Protein AF-A1CHF3-F1 (afdb_monomer_lite)

pLDDT: mean 96.81, std 2.16, range [81.0, 98.69]

Structure (mmCIF, N/CA/C/O backbone):
data_AF-A1CHF3-F1
#
_entry.id   AF-A1CHF3-F1
#
loop_
_atom_site.group_PDB
_atom_site.id
_atom_site.type_symbol
_atom_site.label_atom_id
_atom_site.label_alt_id
_atom_site.label_comp_id
_atom_site.label_asym_id
_atom_site.label_entity_id
_atom_site.label_seq_id
_atom_site.pdbx_PDB_ins_code
_atom_site.Cartn_x
_atom_site.Cartn_y
_atom_site.Cartn_z
_atom_site.occupancy
_atom_site.B_iso_or_equiv
_atom_site.auth_seq_id
_atom_site.auth_comp_id
_atom_site.auth_asym_id
_atom_site.auth_atom_id
_atom_site.pdbx_PDB_model_num
ATOM 1 N N . MET A 1 1 ? 0.806 -7.485 4.767 1.00 81.00 1 MET A N 1
ATOM 2 C CA . MET A 1 1 ? 2.036 -7.531 3.934 1.00 81.00 1 MET A CA 1
ATOM 3 C C . MET A 1 1 ? 1.668 -8.108 2.575 1.00 81.00 1 MET A C 1
ATOM 5 O O . MET A 1 1 ? 1.083 -9.185 2.569 1.00 81.00 1 MET A O 1
ATOM 9 N N . SER A 1 2 ? 1.975 -7.455 1.451 1.00 88.19 2 SER A N 1
ATOM 10 C CA . SER A 1 2 ? 1.475 -7.862 0.117 1.00 88.19 2 SER A CA 1
ATOM 11 C C . SER A 1 2 ? 1.871 -9.286 -0.311 1.00 88.19 2 SER A C 1
ATOM 13 O O . SER A 1 2 ? 1.094 -9.954 -0.998 1.00 88.19 2 SER A O 1
ATOM 15 N N . TRP A 1 3 ? 2.997 -9.795 0.196 1.00 93.69 3 TRP A N 1
ATOM 16 C CA . TRP A 1 3 ? 3.499 -11.160 -0.025 1.00 93.69 3 TRP A CA 1
ATOM 17 C C . TRP A 1 3 ? 3.194 -12.153 1.118 1.00 93.69 3 TRP A C 1
ATOM 19 O O . TRP A 1 3 ? 3.761 -13.242 1.166 1.00 93.69 3 TRP A O 1
ATOM 29 N N . SER A 1 4 ? 2.328 -11.803 2.078 1.00 93.19 4 SER A N 1
ATOM 30 C CA . SER A 1 4 ? 1.899 -12.766 3.106 1.00 93.19 4 SER A CA 1
ATOM 31 C C . SER A 1 4 ? 1.040 -13.872 2.492 1.00 93.19 4 SER A C 1
ATOM 33 O O . SER A 1 4 ? 0.121 -13.596 1.720 1.00 93.19 4 SER A O 1
ATOM 35 N N . VAL A 1 5 ? 1.284 -15.116 2.904 1.00 91.75 5 VAL A N 1
ATOM 36 C CA . VAL A 1 5 ? 0.513 -16.290 2.461 1.00 91.75 5 VAL A CA 1
ATOM 37 C C . VAL A 1 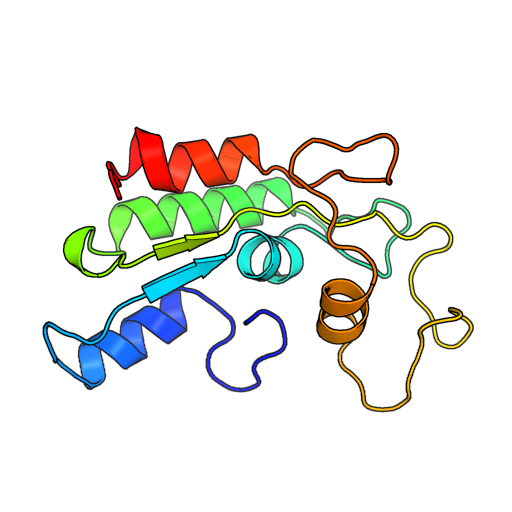5 ? -0.850 -16.429 3.156 1.00 91.75 5 VAL A C 1
ATOM 39 O O . VAL A 1 5 ? -1.709 -17.149 2.658 1.00 91.75 5 VAL A O 1
ATOM 42 N N . HIS A 1 6 ? -1.072 -15.734 4.280 1.00 91.62 6 HIS A N 1
ATOM 43 C CA . HIS A 1 6 ? -2.315 -15.831 5.066 1.00 91.62 6 HIS A CA 1
ATOM 44 C C . HIS A 1 6 ? -3.052 -14.488 5.193 1.00 91.62 6 HIS A C 1
ATOM 46 O O . HIS A 1 6 ? -4.254 -14.405 4.949 1.00 91.62 6 HIS A O 1
ATOM 52 N N . PHE A 1 7 ? -2.330 -13.416 5.530 1.00 93.38 7 PHE A N 1
ATOM 53 C CA . PHE A 1 7 ? -2.906 -12.107 5.862 1.00 93.38 7 PHE A CA 1
ATOM 54 C C . PHE A 1 7 ? -2.241 -11.015 5.022 1.00 93.38 7 PHE A C 1
ATOM 56 O O . PHE A 1 7 ? -1.364 -10.274 5.481 1.00 93.38 7 PHE A O 1
ATOM 63 N N . SER A 1 8 ? -2.605 -10.965 3.738 1.00 93.75 8 SER A N 1
ATOM 64 C CA . SER A 1 8 ? -2.002 -10.024 2.786 1.00 93.75 8 SER A CA 1
ATOM 65 C C . SER A 1 8 ? -2.780 -8.731 2.572 1.00 93.75 8 SER A C 1
ATOM 67 O O . SER A 1 8 ? -2.201 -7.779 2.053 1.00 93.75 8 SER A O 1
ATOM 69 N N . THR A 1 9 ? -4.029 -8.656 3.031 1.00 96.19 9 THR A N 1
ATOM 70 C CA . THR A 1 9 ? -4.893 -7.473 2.926 1.00 96.19 9 THR A CA 1
ATOM 71 C C . THR A 1 9 ? -5.233 -6.908 4.304 1.00 96.19 9 THR A C 1
ATOM 73 O O . THR A 1 9 ? -5.068 -7.589 5.322 1.00 96.19 9 THR A O 1
ATOM 76 N N . TRP A 1 10 ? -5.708 -5.659 4.346 1.00 96.88 10 TRP A N 1
ATOM 77 C CA . TRP A 1 10 ? -6.181 -5.057 5.593 1.00 96.88 10 TRP A CA 1
ATOM 78 C C . TRP A 1 10 ? -7.453 -5.755 6.089 1.00 96.88 10 TRP A C 1
ATOM 80 O O . TRP A 1 10 ? -7.609 -5.895 7.295 1.00 96.88 10 TRP A O 1
ATOM 90 N N . GLU A 1 11 ? -8.311 -6.256 5.188 1.00 96.62 11 GLU A N 1
ATOM 91 C CA . GLU A 1 11 ? -9.526 -6.993 5.551 1.00 96.62 11 GLU A CA 1
ATOM 92 C C . GLU A 1 11 ? -9.189 -8.257 6.351 1.00 96.62 11 GLU A C 1
ATOM 94 O O . GLU A 1 11 ? -9.720 -8.471 7.438 1.00 96.62 11 GLU A O 1
ATOM 99 N N . ASN A 1 12 ? -8.256 -9.075 5.853 1.00 95.75 12 ASN A N 1
ATOM 100 C CA . ASN A 1 12 ? -7.875 -10.306 6.544 1.00 95.75 12 ASN A CA 1
ATOM 101 C C . ASN A 1 12 ? -7.140 -9.993 7.857 1.00 95.75 12 ASN A C 1
ATOM 103 O O . ASN A 1 12 ? -7.307 -10.703 8.846 1.00 95.75 12 ASN A O 1
ATOM 107 N N . ALA A 1 13 ? -6.319 -8.936 7.881 1.00 96.31 13 ALA A N 1
ATOM 108 C CA . ALA A 1 13 ? -5.653 -8.499 9.106 1.00 96.31 13 ALA A CA 1
ATOM 109 C C . ALA A 1 13 ? -6.660 -8.015 10.164 1.00 96.31 13 ALA A C 1
ATOM 111 O O . ALA A 1 13 ? -6.491 -8.320 11.342 1.00 96.31 13 ALA A O 1
ATOM 112 N N . LEU A 1 14 ? -7.722 -7.320 9.748 1.00 96.81 14 LEU A N 1
ATOM 113 C CA . LEU A 1 14 ? -8.801 -6.885 10.630 1.00 96.81 14 LEU A CA 1
ATOM 114 C C . LEU A 1 14 ? -9.561 -8.082 11.215 1.00 96.81 14 LEU A C 1
ATOM 116 O O . LEU A 1 14 ? -9.732 -8.136 12.426 1.00 96.81 14 LEU A O 1
ATOM 120 N N . GLN A 1 15 ? -9.907 -9.082 10.397 1.00 96.56 15 GLN A N 1
ATOM 121 C CA . GLN A 1 15 ? -10.534 -10.323 10.882 1.00 96.56 15 GLN A CA 1
ATOM 122 C C . GLN A 1 15 ? -9.685 -11.023 11.954 1.00 96.56 15 GLN A C 1
ATOM 124 O O . GLN A 1 15 ? -10.212 -11.532 12.941 1.00 96.56 15 GLN A O 1
ATOM 129 N N . LEU A 1 16 ? -8.358 -11.048 11.779 1.00 96.12 16 LEU A N 1
ATOM 130 C CA . LEU A 1 16 ? -7.448 -11.602 12.782 1.00 96.12 16 LEU A CA 1
ATOM 131 C C . LEU A 1 16 ? -7.467 -10.785 14.080 1.00 96.12 16 LEU A C 1
ATOM 133 O O . LEU A 1 16 ? -7.472 -11.363 15.161 1.00 96.12 16 LEU A O 1
ATOM 137 N N . ILE A 1 17 ? -7.462 -9.457 13.979 1.00 96.38 17 ILE A N 1
ATOM 138 C CA . ILE A 1 17 ? -7.511 -8.563 15.142 1.00 96.38 17 ILE A CA 1
ATOM 139 C C . ILE A 1 17 ? -8.815 -8.748 15.919 1.00 96.38 17 ILE A C 1
ATOM 141 O O . ILE A 1 17 ? -8.775 -8.900 17.138 1.00 96.38 17 ILE A O 1
ATOM 145 N N . GLU A 1 18 ? -9.945 -8.817 15.219 1.00 96.12 18 GLU A N 1
ATOM 146 C CA . GLU A 1 18 ? -11.256 -9.092 15.812 1.00 96.12 18 GLU A CA 1
ATOM 147 C C . GLU A 1 18 ? -11.285 -10.459 16.506 1.00 96.12 18 GLU A C 1
ATOM 149 O O . GLU A 1 18 ? -11.819 -10.581 17.602 1.00 96.12 18 GLU A O 1
ATOM 154 N N . ALA A 1 19 ? -10.659 -11.481 15.914 1.00 97.44 19 ALA A N 1
ATOM 155 C CA . ALA A 1 19 ? -10.561 -12.804 16.528 1.00 97.44 19 ALA A CA 1
ATOM 156 C C . ALA A 1 19 ? -9.655 -12.834 17.772 1.00 97.44 19 ALA A C 1
ATOM 158 O O . ALA A 1 19 ? -9.870 -13.649 18.670 1.00 97.44 19 ALA A O 1
ATOM 159 N N . VAL A 1 20 ? -8.627 -11.981 17.826 1.00 97.56 20 VAL A N 1
ATOM 160 C CA . VAL A 1 20 ? -7.755 -11.839 19.002 1.00 97.56 20 VAL A CA 1
ATOM 161 C C . VAL A 1 20 ? -8.465 -11.093 20.138 1.00 97.56 20 VAL A C 1
ATOM 163 O O . VAL A 1 20 ? -8.222 -11.424 21.300 1.00 97.56 20 VAL A O 1
ATOM 166 N N . ASP A 1 21 ? -9.323 -10.121 19.812 1.00 96.75 21 ASP A N 1
ATOM 167 C CA . ASP A 1 21 ? -10.156 -9.346 20.745 1.00 96.75 21 ASP A CA 1
ATOM 168 C C . ASP A 1 21 ? -9.356 -8.731 21.911 1.00 96.75 21 ASP A C 1
ATOM 170 O O . ASP A 1 21 ? -9.587 -8.982 23.099 1.00 96.75 21 ASP A O 1
ATOM 174 N N . ARG A 1 22 ? -8.318 -7.953 21.573 1.00 97.62 22 ARG A N 1
ATOM 175 C CA . ARG A 1 22 ? -7.476 -7.261 22.560 1.00 97.62 22 ARG A CA 1
ATOM 176 C C . ARG A 1 22 ? -7.320 -5.782 22.220 1.00 97.62 22 ARG A C 1
ATOM 178 O O . ARG A 1 22 ? -6.868 -5.464 21.125 1.00 97.62 22 ARG A O 1
ATOM 185 N N . PRO A 1 23 ? -7.551 -4.868 23.182 1.00 95.31 23 PRO A N 1
ATOM 186 C CA . PRO A 1 23 ? -7.492 -3.426 22.932 1.00 95.31 23 PRO A CA 1
ATOM 187 C C . PRO A 1 23 ? -6.079 -2.904 22.634 1.00 95.31 23 PRO A C 1
ATOM 189 O O . PRO A 1 23 ? -5.923 -1.759 22.235 1.00 95.31 23 PRO A O 1
ATOM 192 N N . ASN A 1 24 ? -5.040 -3.713 22.852 1.00 96.44 24 ASN A N 1
ATOM 193 C CA . ASN A 1 24 ? -3.645 -3.388 22.558 1.00 96.44 24 ASN A CA 1
ATOM 194 C C . ASN A 1 24 ? -3.107 -4.115 21.313 1.00 96.44 24 ASN A C 1
ATOM 196 O O . ASN A 1 24 ? -1.892 -4.172 21.121 1.00 96.44 24 ASN A O 1
ATOM 200 N N . PHE A 1 25 ? -3.985 -4.697 20.494 1.00 97.19 25 PHE A N 1
ATOM 201 C CA . PHE A 1 25 ? -3.625 -5.406 19.273 1.00 97.19 25 PHE A CA 1
ATOM 202 C C . PHE A 1 25 ? -4.376 -4.785 18.090 1.00 97.19 25 PHE A C 1
ATOM 204 O O . PHE A 1 25 ? -5.589 -4.922 17.994 1.00 97.19 25 PHE A O 1
ATOM 211 N N . GLY A 1 26 ? -3.661 -4.074 17.215 1.00 96.94 26 GLY A N 1
ATOM 212 C CA . GLY A 1 26 ? -4.261 -3.259 16.156 1.00 96.94 26 GLY A CA 1
ATOM 213 C C . GLY A 1 26 ? -3.507 -3.310 14.825 1.00 96.94 26 GLY A C 1
ATOM 214 O O . GLY A 1 26 ? -2.475 -3.968 14.677 1.00 96.94 26 GLY A O 1
ATOM 215 N N . LEU A 1 27 ? -4.047 -2.601 13.838 1.00 96.81 27 LEU A N 1
ATOM 216 C CA . LEU A 1 27 ? -3.540 -2.489 12.479 1.00 96.81 27 LEU A CA 1
ATOM 217 C C . LEU A 1 27 ? -2.390 -1.489 12.389 1.00 96.81 27 LEU A C 1
ATOM 219 O O . LEU A 1 27 ? -2.499 -0.321 12.769 1.00 96.81 27 LEU A O 1
ATOM 223 N N . ARG A 1 28 ? -1.322 -1.941 11.736 1.00 96.44 28 ARG A N 1
ATOM 224 C CA . ARG A 1 28 ? -0.364 -1.075 11.056 1.00 96.44 28 ARG A CA 1
ATOM 225 C C . ARG A 1 28 ? -0.700 -1.072 9.568 1.00 96.44 28 ARG A C 1
ATOM 227 O O . ARG A 1 28 ? -0.597 -2.108 8.911 1.00 96.44 28 ARG A O 1
ATOM 234 N N . LEU A 1 29 ? -1.055 0.091 9.041 1.00 97.88 29 LEU A N 1
ATOM 235 C CA . LEU A 1 29 ? -1.308 0.295 7.619 1.00 97.88 29 LEU A CA 1
ATOM 236 C C . LEU A 1 29 ? -0.028 0.764 6.924 1.00 97.88 29 LEU A C 1
ATOM 238 O O . LEU A 1 29 ? 0.741 1.547 7.476 1.00 97.88 29 LEU A O 1
ATOM 242 N N . ASP A 1 30 ? 0.210 0.268 5.716 1.00 98.19 30 ASP A N 1
ATOM 243 C CA . ASP A 1 30 ? 1.408 0.562 4.930 1.00 98.19 30 ASP A CA 1
ATOM 244 C C . ASP A 1 30 ? 1.002 0.705 3.461 1.00 98.19 30 ASP A C 1
ATOM 246 O O . ASP A 1 30 ? 0.433 -0.233 2.887 1.00 98.19 30 ASP A O 1
ATOM 250 N N . SER A 1 31 ? 1.224 1.888 2.876 1.00 98.25 31 SER A N 1
ATOM 251 C CA . SER A 1 31 ? 0.754 2.209 1.521 1.00 98.25 31 SER A CA 1
ATOM 252 C C . SER A 1 31 ? 1.294 1.220 0.495 1.00 98.25 31 SER A C 1
ATOM 254 O O . SER A 1 31 ? 0.536 0.752 -0.351 1.00 98.25 31 SER A O 1
ATOM 256 N N . PHE A 1 32 ? 2.564 0.831 0.612 1.00 98.06 32 PHE A N 1
ATOM 257 C CA . PHE A 1 32 ? 3.212 -0.079 -0.328 1.00 98.06 32 PHE A CA 1
ATOM 258 C C . PHE A 1 32 ? 2.515 -1.438 -0.343 1.00 98.06 32 PHE A C 1
ATOM 260 O O . PHE A 1 32 ? 2.205 -1.972 -1.404 1.00 98.06 32 PHE A O 1
ATOM 267 N N . HIS A 1 33 ? 2.201 -2.000 0.829 1.00 97.81 33 HIS A N 1
ATOM 268 C CA . HIS A 1 33 ? 1.538 -3.306 0.902 1.00 97.81 33 HIS A CA 1
ATOM 269 C C . HIS A 1 33 ? 0.100 -3.284 0.389 1.00 97.81 33 HIS A C 1
ATOM 271 O O . HIS A 1 33 ? -0.356 -4.298 -0.134 1.00 97.81 33 HIS A O 1
ATOM 277 N N . LEU A 1 34 ? -0.617 -2.167 0.537 1.00 97.88 34 LEU A N 1
ATOM 278 C CA . LEU A 1 34 ? -1.946 -2.019 -0.054 1.00 97.88 34 LEU A CA 1
ATOM 279 C C . LEU A 1 34 ? -1.849 -1.931 -1.583 1.00 97.88 34 LEU A C 1
ATOM 281 O O . LEU A 1 34 ? -2.553 -2.640 -2.301 1.00 97.88 34 LEU A O 1
ATOM 285 N N . VAL A 1 35 ? -0.989 -1.040 -2.069 1.00 98.12 35 VAL A N 1
ATOM 286 C CA . VAL A 1 35 ? -0.961 -0.627 -3.472 1.00 98.12 35 VAL A CA 1
ATOM 287 C C . VAL A 1 35 ? -0.324 -1.698 -4.360 1.00 98.12 35 VAL A C 1
ATOM 289 O O . VAL A 1 35 ? -0.922 -2.046 -5.376 1.00 98.12 35 VAL A O 1
ATOM 292 N N . THR A 1 36 ? 0.767 -2.345 -3.935 1.00 97.00 36 THR A N 1
ATOM 293 C CA . THR A 1 36 ? 1.366 -3.491 -4.664 1.00 97.00 36 THR A CA 1
ATOM 294 C C . THR A 1 36 ? 0.459 -4.718 -4.736 1.00 97.00 36 THR A C 1
ATOM 296 O O . THR A 1 36 ? 0.684 -5.620 -5.539 1.00 97.00 36 THR A O 1
ATOM 299 N N . LYS A 1 37 ? -0.600 -4.768 -3.918 1.00 95.81 37 LYS A N 1
ATOM 300 C CA . LYS A 1 37 ? -1.574 -5.862 -3.945 1.00 95.81 37 LYS A CA 1
ATOM 301 C C . LYS A 1 37 ? -2.737 -5.631 -4.910 1.00 95.81 37 LYS A C 1
ATOM 303 O O . LYS A 1 37 ? -3.371 -6.601 -5.312 1.00 95.81 37 LYS A O 1
ATOM 308 N N . LEU A 1 38 ? -3.053 -4.375 -5.225 1.00 96.50 38 LEU A N 1
ATOM 309 C CA . LEU A 1 38 ? -4.310 -4.000 -5.892 1.00 96.50 38 LEU A CA 1
ATOM 310 C C . LEU A 1 38 ? -4.125 -3.129 -7.131 1.00 96.50 38 LEU A C 1
ATOM 312 O O . LEU A 1 38 ? -4.996 -3.113 -7.998 1.00 96.50 38 LEU A O 1
ATOM 316 N N . TRP A 1 39 ? -3.038 -2.365 -7.193 1.00 98.19 39 TRP A N 1
ATOM 317 C CA . TRP A 1 39 ? -2.868 -1.316 -8.187 1.00 98.19 39 TRP A CA 1
ATOM 318 C C . TRP A 1 39 ? -1.577 -1.479 -8.981 1.00 98.19 39 TRP A C 1
ATOM 320 O O . TRP A 1 39 ? -1.638 -1.457 -10.208 1.00 98.19 39 TRP A O 1
ATOM 330 N N . GLU A 1 40 ? -0.442 -1.688 -8.312 1.00 97.38 40 GLU A N 1
ATOM 331 C CA . GLU A 1 40 ? 0.869 -1.784 -8.965 1.00 97.38 40 GLU A CA 1
ATOM 332 C C . GLU A 1 40 ? 1.217 -3.201 -9.399 1.00 97.38 40 GLU A C 1
ATOM 334 O O . GLU A 1 40 ? 1.161 -4.131 -8.597 1.00 97.38 40 GLU A O 1
ATOM 339 N N . ASP A 1 41 ? 1.647 -3.333 -10.652 1.00 97.44 41 ASP A N 1
ATOM 340 C CA . ASP A 1 41 ? 2.094 -4.589 -11.247 1.00 97.44 41 ASP A CA 1
ATOM 341 C C . ASP A 1 41 ? 3.572 -4.471 -11.656 1.00 97.44 41 ASP A C 1
ATOM 343 O O . ASP A 1 41 ? 3.875 -3.736 -12.604 1.00 97.44 41 ASP A O 1
ATOM 347 N N . PRO A 1 42 ? 4.497 -5.197 -10.996 1.00 96.81 42 PRO A N 1
ATOM 348 C CA . PRO A 1 42 ? 5.919 -5.124 -11.323 1.00 96.81 42 PRO A CA 1
ATOM 349 C C . PRO A 1 42 ? 6.251 -5.766 -12.675 1.00 96.81 42 PRO A C 1
ATOM 351 O O . PRO A 1 42 ? 7.343 -5.551 -13.196 1.00 96.81 42 PRO A O 1
ATOM 354 N N . PHE A 1 43 ? 5.350 -6.571 -13.242 1.00 97.38 43 PHE A N 1
ATOM 355 C CA . PHE A 1 43 ? 5.565 -7.327 -14.475 1.00 97.38 43 PHE A CA 1
ATOM 356 C C . PHE A 1 43 ? 5.019 -6.618 -15.718 1.00 97.38 43 PHE A C 1
ATOM 358 O O . PHE A 1 43 ? 5.350 -6.994 -16.846 1.00 97.38 43 PHE A O 1
ATOM 365 N N . ALA A 1 44 ? 4.196 -5.584 -15.539 1.00 97.00 44 ALA A N 1
ATOM 366 C CA . ALA A 1 44 ? 3.594 -4.841 -16.634 1.00 97.00 44 ALA A CA 1
ATOM 367 C C . ALA A 1 44 ? 4.388 -3.571 -16.957 1.00 97.00 44 ALA A C 1
ATOM 369 O O . ALA A 1 44 ? 4.720 -2.782 -16.079 1.00 97.00 44 ALA A O 1
ATOM 370 N N . ARG A 1 45 ? 4.590 -3.280 -18.250 1.00 95.75 45 ARG A N 1
ATOM 371 C CA . ARG A 1 45 ? 5.204 -2.010 -18.694 1.00 95.75 45 ARG A CA 1
ATOM 372 C C . ARG A 1 45 ? 4.395 -0.770 -18.279 1.00 95.75 45 ARG A C 1
ATOM 374 O O . ARG A 1 45 ? 4.955 0.311 -18.149 1.00 95.75 45 ARG A O 1
ATOM 381 N N . SER A 1 46 ? 3.085 -0.910 -18.071 1.00 96.25 46 SER A N 1
ATOM 382 C CA . SER A 1 46 ? 2.246 0.156 -17.508 1.00 96.25 46 SER A CA 1
ATOM 383 C C . SER A 1 46 ? 2.567 0.458 -16.039 1.00 96.25 46 SER A C 1
ATOM 385 O O . SER A 1 46 ? 2.230 1.545 -15.574 1.00 96.25 46 SER A O 1
ATOM 387 N N . GLY A 1 47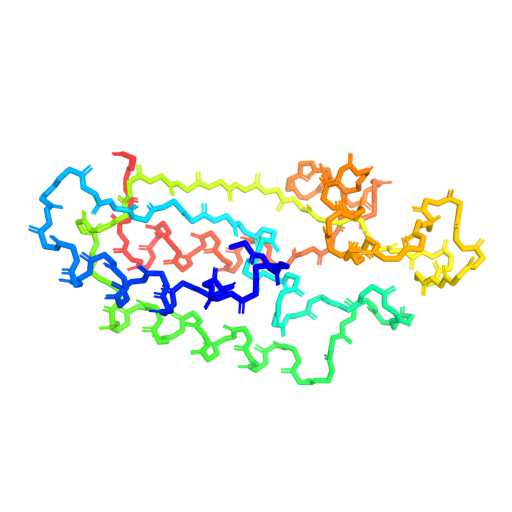 ? 3.170 -0.491 -15.313 1.00 97.00 47 GLY A N 1
ATOM 388 C CA . GLY A 1 47 ? 3.304 -0.490 -13.854 1.00 97.00 47 GLY A CA 1
ATOM 389 C C . GLY A 1 47 ? 1.998 -0.789 -13.113 1.00 97.00 47 GLY A C 1
ATOM 390 O O . GLY A 1 47 ? 1.946 -0.673 -11.897 1.00 97.00 47 GLY A O 1
ATOM 391 N N . LYS A 1 48 ? 0.909 -1.130 -13.816 1.00 97.75 48 LYS A N 1
ATOM 392 C CA . LYS A 1 48 ? -0.432 -1.247 -13.224 1.00 97.75 48 LYS A CA 1
ATOM 393 C C . LYS A 1 48 ? -1.141 -2.528 -13.619 1.00 97.75 48 LYS A C 1
ATOM 395 O O . LYS A 1 48 ? -1.154 -2.871 -14.804 1.00 97.75 48 LYS A O 1
ATOM 400 N N . TYR A 1 49 ? -1.853 -3.121 -12.663 1.00 98.00 49 TYR A N 1
ATOM 401 C CA . TYR A 1 49 ? -2.807 -4.190 -12.945 1.00 98.00 49 TYR A CA 1
ATOM 402 C C . TYR A 1 49 ? -3.977 -3.689 -13.815 1.00 98.00 49 TYR A C 1
ATOM 404 O O . TYR A 1 49 ? -4.359 -2.511 -13.761 1.00 98.00 49 TYR A O 1
ATOM 412 N N . PRO A 1 50 ? -4.634 -4.578 -14.580 1.00 97.00 50 PRO A N 1
ATOM 413 C CA . PRO A 1 50 ? -5.911 -4.265 -15.213 1.00 97.00 50 PRO A CA 1
ATOM 414 C C . PRO A 1 50 ? -6.956 -3.801 -14.186 1.00 97.00 50 PRO A C 1
ATOM 416 O O . PRO A 1 50 ? -7.134 -4.416 -13.135 1.00 97.00 50 PRO A O 1
ATOM 419 N N . HIS A 1 51 ? -7.674 -2.718 -14.495 1.00 97.31 51 HIS A N 1
ATOM 420 C CA . HIS A 1 51 ? -8.683 -2.111 -13.610 1.00 97.31 51 HIS A CA 1
ATOM 421 C C . HIS A 1 51 ? -8.155 -1.653 -12.234 1.00 97.31 51 HIS A C 1
ATOM 423 O O . HIS A 1 51 ? -8.950 -1.451 -11.315 1.00 97.31 51 HIS A O 1
ATOM 429 N N . ALA A 1 52 ? -6.841 -1.451 -12.096 1.00 98.00 52 ALA A N 1
ATOM 430 C CA . ALA A 1 52 ? -6.167 -1.033 -10.865 1.00 98.00 52 ALA A CA 1
ATOM 431 C C . ALA A 1 52 ? -6.869 0.124 -10.127 1.00 98.00 52 ALA A C 1
ATOM 433 O O . ALA A 1 52 ? -7.114 0.035 -8.925 1.00 98.00 52 ALA A O 1
ATOM 434 N N . ASP A 1 53 ? -7.265 1.183 -10.843 1.00 98.19 53 ASP A N 1
ATOM 435 C CA . ASP A 1 53 ? -7.926 2.353 -10.242 1.00 98.19 53 ASP A CA 1
ATOM 436 C C . ASP A 1 53 ? -9.259 1.988 -9.579 1.00 98.19 53 ASP A C 1
ATOM 438 O O . ASP A 1 53 ? -9.538 2.397 -8.452 1.00 98.19 53 ASP A O 1
ATOM 442 N N . GLN A 1 54 ? -10.065 1.160 -10.249 1.00 98.44 54 GLN A N 1
ATOM 443 C CA . GLN A 1 54 ? -11.339 0.684 -9.716 1.00 98.44 54 GLN A CA 1
ATOM 444 C C . GLN A 1 54 ? -11.127 -0.234 -8.506 1.00 98.44 54 GLN A C 1
ATOM 446 O O . GLN A 1 54 ? -11.866 -0.136 -7.526 1.00 98.44 54 GLN A O 1
ATOM 451 N N . GLN A 1 55 ? -10.123 -1.115 -8.554 1.00 98.25 55 GLN A N 1
ATOM 452 C CA . GLN A 1 55 ? -9.822 -2.041 -7.460 1.00 98.25 55 GLN A CA 1
ATOM 453 C C . GLN A 1 55 ? -9.348 -1.305 -6.203 1.00 98.25 55 GLN A C 1
ATOM 455 O O . GLN A 1 55 ? -9.841 -1.581 -5.104 1.00 98.25 55 GLN A O 1
ATOM 460 N N . LEU A 1 56 ? -8.443 -0.334 -6.362 1.00 98.62 56 LEU A N 1
ATOM 461 C CA . LEU A 1 56 ? -7.975 0.498 -5.259 1.00 98.62 56 LEU A CA 1
ATOM 462 C C . LEU A 1 56 ? -9.121 1.327 -4.675 1.00 98.62 56 LEU A C 1
ATOM 464 O O . LEU A 1 56 ? -9.335 1.287 -3.465 1.00 98.62 56 LEU A O 1
ATOM 468 N N . ALA A 1 57 ? -9.908 2.005 -5.516 1.00 98.62 57 ALA A N 1
ATOM 469 C CA . ALA A 1 57 ? -11.055 2.791 -5.063 1.00 98.62 57 ALA A CA 1
ATOM 470 C C . ALA A 1 57 ? -12.076 1.934 -4.295 1.00 98.62 57 ALA A C 1
ATOM 472 O O . ALA A 1 57 ? -12.544 2.331 -3.228 1.00 98.62 57 ALA A O 1
ATOM 473 N N . ALA A 1 58 ? -12.379 0.728 -4.786 1.00 98.62 58 ALA A N 1
ATOM 474 C CA . ALA A 1 58 ? -13.279 -0.198 -4.106 1.00 98.62 58 ALA A CA 1
ATOM 475 C C . ALA A 1 58 ? -12.725 -0.662 -2.748 1.00 98.62 58 ALA A C 1
ATOM 477 O O . ALA A 1 58 ? -13.485 -0.785 -1.787 1.00 98.62 58 ALA A O 1
ATOM 478 N N . SER A 1 59 ? -11.415 -0.907 -2.651 1.00 98.50 59 SER A N 1
ATOM 479 C CA . SER A 1 59 ? -10.758 -1.268 -1.388 1.00 98.50 59 SER A CA 1
ATOM 480 C C . SER A 1 59 ? -10.786 -0.123 -0.377 1.00 98.50 59 SER A C 1
ATOM 482 O O . SER A 1 59 ? -11.214 -0.325 0.758 1.00 98.50 59 SER A O 1
ATOM 484 N N . LEU A 1 60 ? -10.432 1.096 -0.797 1.00 98.69 60 LEU A N 1
ATOM 485 C CA . LEU A 1 60 ? -10.486 2.284 0.058 1.00 98.69 60 LEU A CA 1
ATOM 486 C C . LEU A 1 60 ? -11.918 2.589 0.519 1.00 98.69 60 LEU A C 1
ATOM 488 O O . LEU A 1 60 ? -12.129 2.907 1.686 1.00 98.69 60 LEU A O 1
ATOM 492 N N . HIS A 1 61 ? -12.918 2.411 -0.347 1.00 98.56 61 HIS A N 1
ATOM 493 C CA . HIS A 1 61 ? -14.323 2.540 0.039 1.00 98.56 61 HIS A CA 1
ATOM 494 C C . HIS A 1 61 ? -14.724 1.514 1.111 1.00 98.56 61 HIS A C 1
ATOM 496 O O . HIS A 1 61 ? -15.301 1.883 2.135 1.00 98.56 61 HIS A O 1
ATOM 502 N N . ARG A 1 62 ? -14.376 0.229 0.932 1.00 98.56 62 ARG A N 1
ATOM 503 C CA . ARG A 1 62 ? -14.627 -0.794 1.963 1.00 98.56 62 ARG A CA 1
ATOM 504 C C . ARG A 1 62 ? -13.897 -0.476 3.264 1.00 98.56 62 ARG A C 1
ATOM 506 O O . ARG A 1 62 ? -14.469 -0.703 4.326 1.00 98.56 62 ARG A O 1
ATOM 513 N N . PHE A 1 63 ? -12.682 0.058 3.186 1.00 98.44 63 PHE A N 1
ATOM 514 C CA . PHE A 1 63 ? -11.906 0.467 4.351 1.00 98.44 63 PHE A CA 1
ATOM 515 C C . PHE A 1 63 ? -12.633 1.548 5.157 1.00 98.44 63 PHE A C 1
ATOM 517 O O . PHE A 1 63 ? -12.754 1.417 6.375 1.00 98.44 63 PHE A O 1
ATOM 524 N N . GLN A 1 64 ? -13.197 2.563 4.489 1.00 98.31 64 GLN A N 1
ATOM 525 C CA . GLN A 1 64 ? -13.994 3.589 5.171 1.00 98.31 64 GLN A CA 1
ATOM 526 C C . GLN A 1 64 ? -15.161 2.984 5.949 1.00 98.31 64 GLN A C 1
ATOM 528 O O . GLN A 1 64 ? -15.378 3.347 7.106 1.00 98.31 64 GLN A O 1
ATOM 533 N N . GLN A 1 65 ? -15.870 2.043 5.328 1.00 98.19 65 GLN A N 1
ATOM 534 C CA . GLN A 1 65 ? -17.082 1.450 5.883 1.00 98.19 65 GLN A CA 1
ATOM 535 C C . GLN A 1 65 ? -16.823 0.461 7.022 1.00 98.19 65 GLN A C 1
ATOM 537 O O . GLN A 1 65 ? -17.610 0.421 7.962 1.00 98.19 65 GLN A O 1
ATOM 542 N N . HIS A 1 66 ? -15.756 -0.339 6.936 1.00 97.88 66 HIS A N 1
ATOM 543 C CA . HIS A 1 66 ? -15.628 -1.535 7.776 1.00 97.88 66 HIS A CA 1
ATOM 544 C C . HIS A 1 66 ? -14.446 -1.512 8.743 1.00 97.88 66 HIS A C 1
ATOM 546 O O . HIS A 1 66 ? -14.513 -2.191 9.756 1.00 97.88 66 HIS A O 1
ATOM 552 N N . CYS A 1 67 ? -13.373 -0.759 8.480 1.00 97.81 67 CYS A N 1
ATOM 553 C CA . CYS A 1 67 ? -12.252 -0.701 9.421 1.00 97.81 67 CYS A CA 1
ATOM 554 C C . CYS A 1 67 ? -12.614 0.219 10.591 1.00 97.81 67 CYS A C 1
ATOM 556 O O . CYS A 1 67 ? -12.854 1.392 10.335 1.00 97.81 67 CYS A O 1
ATOM 558 N N . PRO A 1 68 ? -12.637 -0.203 11.861 1.00 97.19 68 PRO A N 1
ATOM 559 C CA . PRO A 1 68 ? -12.822 0.735 12.966 1.00 97.19 68 PRO A CA 1
ATOM 560 C C . PRO A 1 68 ? -11.609 1.674 13.077 1.00 97.19 68 PRO A C 1
ATOM 562 O O . PRO A 1 68 ? -10.482 1.273 12.776 1.00 97.19 68 PRO A O 1
ATOM 565 N N . LEU A 1 69 ? -11.826 2.936 13.457 1.00 97.56 69 LEU A N 1
ATOM 566 C CA . LEU A 1 69 ? -10.744 3.930 13.542 1.00 97.56 69 LEU A CA 1
ATOM 567 C C . LEU A 1 69 ? -9.779 3.587 14.685 1.00 97.56 69 LEU A C 1
ATOM 569 O O . LEU A 1 69 ? -8.567 3.677 14.526 1.00 97.56 69 LEU A O 1
ATOM 573 N N . GLU A 1 70 ? -10.327 3.138 15.808 1.00 96.00 70 GLU A N 1
ATOM 574 C CA . GLU A 1 70 ? -9.623 2.699 17.010 1.00 96.00 70 GLU A CA 1
ATOM 575 C C . GLU A 1 70 ? -8.716 1.486 16.781 1.00 96.00 70 GLU A C 1
ATOM 577 O O . GLU A 1 70 ? -7.794 1.258 17.557 1.00 96.00 70 GLU A O 1
ATOM 582 N N . MET A 1 71 ? -8.941 0.730 15.702 1.00 96.56 71 MET A N 1
ATOM 583 C CA . MET A 1 71 ? -8.082 -0.392 15.333 1.00 96.56 71 MET A CA 1
ATOM 584 C C . MET A 1 71 ? -6.845 0.058 14.559 1.00 96.56 71 MET A C 1
ATOM 586 O O . MET A 1 71 ? -5.966 -0.759 14.323 1.00 96.56 71 MET A O 1
ATOM 590 N N . ILE A 1 72 ? -6.733 1.325 14.150 1.00 97.81 72 ILE A N 1
ATOM 591 C CA . ILE A 1 72 ? -5.577 1.836 13.407 1.00 97.81 72 ILE A CA 1
ATOM 592 C C . ILE A 1 72 ? -4.570 2.402 14.404 1.00 97.81 72 ILE A C 1
ATOM 594 O O . ILE A 1 72 ? -4.808 3.437 15.016 1.00 97.81 72 ILE A O 1
ATOM 598 N N . PHE A 1 73 ? -3.430 1.734 14.561 1.00 97.50 73 PHE A N 1
ATOM 599 C CA . PHE A 1 73 ? -2.391 2.157 15.508 1.00 97.50 73 PHE A CA 1
ATOM 600 C C . PHE A 1 73 ? -1.275 2.943 14.830 1.00 97.50 73 PHE A C 1
ATOM 602 O O . PHE A 1 73 ? -0.586 3.730 15.472 1.00 97.50 73 PHE A O 1
ATOM 609 N N . TYR A 1 74 ? -1.042 2.694 13.542 1.00 97.75 74 TYR A N 1
ATOM 610 C CA . TYR A 1 74 ? 0.045 3.339 12.825 1.00 97.75 74 TYR A CA 1
ATOM 611 C C . TYR A 1 74 ? -0.181 3.310 11.316 1.00 97.75 74 TYR A C 1
ATOM 613 O O . TYR A 1 74 ? -0.681 2.320 10.778 1.00 97.75 74 TYR A O 1
ATOM 621 N N . VAL A 1 75 ? 0.247 4.368 10.629 1.00 98.06 75 VAL A N 1
ATOM 622 C CA . VAL A 1 75 ? 0.238 4.458 9.163 1.00 98.06 75 VAL A CA 1
ATOM 623 C C . VAL A 1 75 ? 1.652 4.725 8.660 1.00 98.06 75 VAL A C 1
ATOM 625 O O . VAL A 1 75 ? 2.389 5.518 9.243 1.00 98.06 75 VAL A O 1
ATOM 628 N N . GLN A 1 76 ? 2.043 4.046 7.587 1.00 98.06 76 GLN A N 1
ATOM 629 C CA . GLN A 1 76 ? 3.333 4.219 6.928 1.00 98.06 76 GLN A CA 1
ATOM 630 C C . GLN A 1 76 ? 3.127 4.505 5.455 1.00 98.06 76 GLN A C 1
ATOM 632 O O . GLN A 1 76 ? 2.371 3.810 4.774 1.00 98.06 76 GLN A O 1
ATOM 637 N N . PHE A 1 77 ? 3.831 5.526 4.981 1.00 98.25 77 PHE A N 1
ATOM 638 C CA . PHE A 1 77 ? 3.828 5.911 3.585 1.00 98.25 77 PHE A CA 1
ATOM 639 C C . PHE A 1 77 ? 5.214 5.717 2.999 1.00 98.25 77 PHE A C 1
ATOM 641 O O . PHE A 1 77 ? 6.208 6.209 3.527 1.00 98.25 77 PHE A O 1
ATOM 648 N N . SER A 1 78 ? 5.240 5.020 1.878 1.00 97.81 78 SER A N 1
ATOM 649 C CA . SER A 1 78 ? 6.300 5.109 0.889 1.00 97.81 78 SER A CA 1
ATOM 650 C C . SER A 1 78 ? 5.666 5.174 -0.492 1.00 97.81 78 SER A C 1
ATOM 652 O O . SER A 1 78 ? 4.458 4.943 -0.646 1.00 97.81 78 SER A O 1
ATOM 654 N N . ASP A 1 79 ? 6.513 5.434 -1.472 1.00 97.88 79 ASP A N 1
ATOM 655 C CA . ASP A 1 79 ? 6.233 5.168 -2.871 1.00 97.88 79 ASP A CA 1
ATOM 656 C C . ASP A 1 79 ? 6.832 3.807 -3.284 1.00 97.88 79 ASP A C 1
ATOM 658 O O . ASP A 1 79 ? 7.376 3.071 -2.441 1.00 97.88 79 ASP A O 1
ATOM 662 N N . SER A 1 80 ? 6.717 3.475 -4.568 1.00 96.88 80 SER A N 1
ATOM 663 C CA . SER A 1 80 ? 7.398 2.354 -5.207 1.00 96.88 80 SER A CA 1
ATOM 664 C C . SER A 1 80 ? 7.954 2.788 -6.562 1.00 96.88 80 SER A C 1
ATOM 666 O O . SER A 1 80 ? 7.315 3.548 -7.283 1.00 96.88 80 SER A O 1
ATOM 668 N N . GLU A 1 81 ? 9.155 2.333 -6.912 1.00 97.06 81 GLU A N 1
ATOM 669 C CA . GLU A 1 81 ? 9.733 2.606 -8.234 1.00 97.06 81 GLU A CA 1
ATOM 670 C C . GLU A 1 81 ? 9.069 1.742 -9.312 1.00 97.06 81 GLU A C 1
ATOM 672 O O . GLU A 1 81 ? 9.009 0.520 -9.167 1.00 97.06 81 GLU A O 1
ATOM 677 N N . ARG A 1 82 ? 8.637 2.329 -10.436 1.00 97.19 82 ARG A N 1
ATOM 678 C CA . ARG A 1 82 ? 8.197 1.541 -11.598 1.00 97.19 82 ARG A CA 1
ATOM 679 C C . ARG A 1 82 ? 9.394 0.899 -12.291 1.00 97.19 82 ARG A C 1
ATOM 681 O O . ARG A 1 82 ? 10.161 1.595 -12.950 1.00 97.19 82 ARG A O 1
ATOM 688 N N . PHE A 1 83 ? 9.482 -0.428 -12.250 1.00 95.94 83 PHE A N 1
ATOM 689 C CA . PHE A 1 83 ? 10.533 -1.152 -12.962 1.00 95.94 83 PHE A CA 1
ATOM 690 C C . PHE A 1 83 ? 10.473 -0.940 -14.479 1.00 95.94 83 PHE A C 1
ATOM 692 O O . PHE A 1 83 ? 9.467 -1.236 -15.131 1.00 95.94 83 PHE A O 1
ATOM 699 N N . ASP A 1 84 ? 11.587 -0.473 -15.041 1.00 93.44 84 ASP A N 1
ATOM 700 C CA . ASP A 1 84 ? 11.826 -0.409 -16.480 1.00 93.44 84 ASP A CA 1
ATOM 701 C C . ASP A 1 84 ? 13.252 -0.912 -16.793 1.00 93.44 84 ASP A C 1
ATOM 703 O O . ASP A 1 84 ? 14.229 -0.224 -16.490 1.00 93.44 84 ASP A O 1
ATOM 707 N N . PRO A 1 85 ? 13.412 -2.120 -17.369 1.00 95.19 85 PRO A N 1
ATOM 708 C CA . PRO A 1 85 ? 12.355 -3.007 -17.854 1.00 95.19 85 PRO A CA 1
ATOM 709 C C . PRO A 1 85 ? 11.533 -3.645 -16.715 1.00 95.19 85 PRO A C 1
ATOM 711 O O . PRO A 1 85 ? 12.037 -3.757 -15.597 1.00 95.19 85 PRO A O 1
ATOM 714 N N . PRO A 1 86 ? 10.305 -4.133 -16.993 1.00 97.19 86 PRO A N 1
ATOM 715 C CA . PRO A 1 86 ? 9.499 -4.842 -16.001 1.00 97.19 86 PRO A CA 1
ATOM 716 C C . PRO A 1 86 ? 10.240 -6.013 -15.344 1.00 97.19 86 PRO A C 1
ATOM 718 O O . PRO A 1 86 ? 11.116 -6.649 -15.949 1.00 97.19 86 PRO A O 1
ATOM 721 N N . PHE A 1 87 ? 9.854 -6.327 -14.107 1.00 97.69 87 PHE A N 1
ATOM 722 C CA . PHE A 1 87 ? 10.448 -7.405 -13.329 1.00 97.69 87 PHE A CA 1
ATOM 723 C C . PHE A 1 87 ? 10.357 -8.736 -14.075 1.00 97.69 87 PHE A C 1
ATOM 725 O O . PHE A 1 87 ? 9.356 -9.074 -14.705 1.00 97.69 87 PHE A O 1
ATOM 732 N N . SER A 1 88 ? 11.437 -9.505 -14.032 1.00 97.25 88 SER A N 1
ATOM 733 C CA . SER A 1 88 ? 11.575 -10.761 -14.765 1.00 97.25 88 SER A CA 1
ATOM 734 C C . SER A 1 88 ? 12.713 -11.588 -14.175 1.00 97.25 88 SER A C 1
ATOM 736 O O . SER A 1 88 ? 13.480 -11.101 -13.348 1.00 97.25 88 SER A O 1
ATOM 738 N N . ARG A 1 89 ? 12.880 -12.835 -14.634 1.00 97.00 89 ARG A N 1
ATOM 739 C CA . ARG A 1 89 ? 13.978 -13.714 -14.181 1.00 97.00 89 ARG A CA 1
ATOM 740 C C . ARG A 1 89 ? 15.375 -13.188 -14.528 1.00 97.00 89 ARG A C 1
ATOM 742 O O . ARG A 1 89 ? 16.358 -13.661 -13.974 1.00 97.00 89 ARG A O 1
ATOM 749 N N . THR A 1 90 ? 15.465 -12.238 -15.458 1.00 96.56 90 THR A N 1
ATOM 750 C CA . THR A 1 90 ? 16.710 -11.563 -15.847 1.00 96.56 90 THR A CA 1
ATOM 751 C C . THR A 1 90 ? 16.923 -10.240 -15.111 1.00 96.56 90 THR A C 1
ATOM 753 O O . THR A 1 90 ? 17.929 -9.577 -15.348 1.00 96.56 90 THR A O 1
ATOM 756 N N . HIS A 1 91 ? 15.983 -9.822 -14.255 1.00 96.31 91 HIS A N 1
ATOM 757 C CA . HIS A 1 91 ? 16.109 -8.590 -13.486 1.00 96.31 91 HIS A CA 1
ATOM 758 C C . HIS A 1 91 ? 17.297 -8.696 -12.507 1.00 96.31 91 HIS A C 1
ATOM 760 O O . HIS A 1 91 ? 17.438 -9.736 -11.863 1.00 96.31 91 HIS A O 1
ATOM 766 N N . PRO A 1 92 ? 18.127 -7.648 -12.327 1.00 95.50 92 PRO A N 1
ATOM 767 C CA . PRO A 1 92 ? 19.319 -7.710 -11.468 1.00 95.50 92 PRO A CA 1
ATOM 768 C C . PRO A 1 92 ? 19.047 -8.107 -10.012 1.00 95.50 92 PRO A C 1
ATOM 770 O O . PRO A 1 92 ? 19.923 -8.639 -9.337 1.00 95.50 92 PRO A O 1
ATOM 773 N N . TRP A 1 93 ? 17.836 -7.834 -9.526 1.00 96.56 93 TRP A N 1
ATOM 774 C CA . TRP A 1 93 ? 17.398 -8.171 -8.167 1.00 96.56 93 TRP A CA 1
ATOM 775 C C . TRP A 1 93 ? 16.593 -9.472 -8.074 1.00 96.56 93 TRP A C 1
ATOM 777 O O . TRP A 1 93 ? 16.112 -9.804 -6.996 1.00 96.56 93 TRP A O 1
ATOM 787 N N . TYR A 1 94 ? 16.410 -10.205 -9.176 1.00 97.44 94 TYR A N 1
ATOM 788 C CA . TYR A 1 94 ? 15.654 -11.453 -9.161 1.00 97.44 94 TYR A CA 1
ATOM 789 C C . TYR A 1 94 ? 16.344 -12.517 -8.299 1.00 97.44 94 TYR A C 1
ATOM 791 O O . TYR A 1 94 ? 17.521 -12.825 -8.489 1.00 97.44 94 TYR A O 1
ATOM 799 N N . VAL A 1 95 ? 15.578 -13.128 -7.393 1.00 97.06 95 VAL A N 1
ATOM 800 C CA . VAL A 1 95 ? 16.006 -14.264 -6.573 1.00 97.06 95 VAL A CA 1
ATOM 801 C C . VAL A 1 95 ? 14.950 -15.361 -6.680 1.00 97.06 95 VAL A C 1
ATOM 803 O O . VAL A 1 95 ? 13.772 -15.130 -6.411 1.00 97.06 95 VAL A O 1
ATOM 806 N N . GLU A 1 96 ? 15.361 -16.566 -7.081 1.00 96.75 96 GLU A N 1
ATOM 807 C CA . GLU A 1 96 ? 14.446 -17.705 -7.215 1.00 96.75 96 GLU A CA 1
ATOM 808 C C . GLU A 1 96 ? 13.766 -18.022 -5.873 1.00 96.75 96 GLU A C 1
ATOM 810 O O . GLU A 1 96 ? 14.434 -18.191 -4.852 1.00 96.75 96 GLU A O 1
ATOM 815 N N . GLY A 1 97 ? 12.435 -18.126 -5.882 1.00 94.81 97 GLY A N 1
ATOM 816 C CA . GLY A 1 97 ? 11.631 -18.409 -4.688 1.00 94.81 97 GLY A CA 1
ATOM 817 C C . GLY A 1 97 ? 11.319 -17.189 -3.815 1.00 94.81 97 GLY A C 1
ATOM 818 O O . GLY A 1 97 ? 10.550 -17.317 -2.864 1.00 94.81 97 GLY A O 1
ATOM 819 N N . GLU A 1 98 ? 11.860 -16.011 -4.133 1.00 95.56 98 GLU A N 1
ATOM 820 C CA . GLU A 1 98 ? 11.524 -14.766 -3.448 1.00 95.56 98 GLU A CA 1
ATOM 821 C C . GLU A 1 98 ? 10.291 -14.105 -4.080 1.00 95.56 98 GLU A C 1
ATOM 823 O O . GLU A 1 98 ? 10.144 -14.062 -5.303 1.00 95.56 98 GLU A O 1
ATOM 828 N N . ALA A 1 99 ? 9.388 -13.581 -3.246 1.00 95.75 99 ALA A N 1
ATOM 829 C CA . ALA A 1 99 ? 8.240 -12.833 -3.745 1.00 95.75 99 ALA A CA 1
ATOM 830 C C . ALA A 1 99 ? 8.713 -11.518 -4.403 1.00 95.75 99 ALA A C 1
ATOM 832 O O . ALA A 1 99 ? 9.456 -10.768 -3.760 1.00 95.75 99 ALA A O 1
ATOM 833 N N . PRO A 1 100 ? 8.260 -11.188 -5.626 1.00 95.88 100 PRO A N 1
ATOM 834 C CA . PRO A 1 100 ? 8.620 -9.946 -6.316 1.00 95.88 100 PRO A CA 1
ATOM 835 C C . PRO A 1 100 ? 8.382 -8.697 -5.465 1.00 95.88 100 PRO A C 1
ATOM 837 O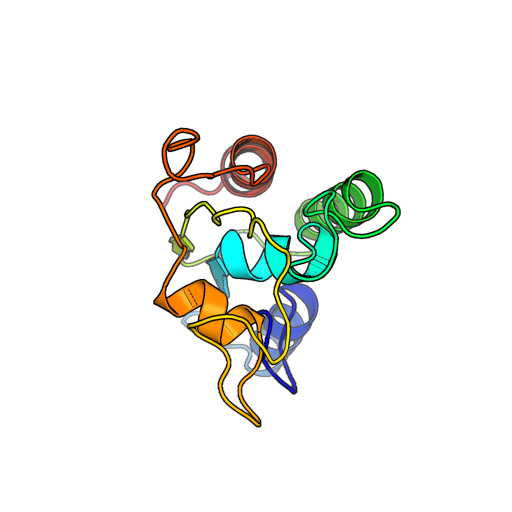 O . PRO A 1 100 ? 9.215 -7.798 -5.432 1.00 95.88 100 PRO A O 1
ATOM 840 N N . GLU A 1 101 ? 7.280 -8.655 -4.716 1.00 96.31 101 GLU A N 1
ATOM 841 C CA . GLU A 1 101 ? 6.928 -7.535 -3.843 1.00 96.31 101 GLU A CA 1
ATOM 842 C C . GLU A 1 101 ? 7.885 -7.411 -2.652 1.00 96.31 101 GLU A C 1
ATOM 844 O O . GLU A 1 101 ? 8.114 -6.307 -2.158 1.00 96.31 101 GLU A O 1
ATOM 849 N N . PHE A 1 102 ? 8.474 -8.521 -2.194 1.00 96.62 102 PHE A N 1
ATOM 850 C CA . PHE A 1 102 ? 9.514 -8.489 -1.168 1.00 96.62 102 PHE A CA 1
ATOM 851 C C . PHE A 1 102 ? 10.830 -7.952 -1.738 1.00 96.62 102 PHE A C 1
ATOM 853 O O . PHE A 1 102 ? 11.439 -7.078 -1.122 1.00 96.62 102 PHE A O 1
ATOM 860 N N . THR A 1 103 ? 11.245 -8.401 -2.928 1.00 96.12 103 THR A N 1
ATOM 861 C CA . THR A 1 103 ? 12.390 -7.820 -3.649 1.00 96.12 103 THR A CA 1
ATOM 862 C C . THR A 1 103 ? 12.197 -6.316 -3.855 1.00 96.12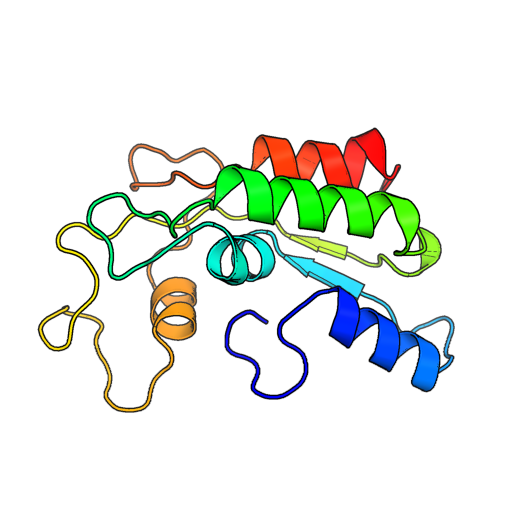 103 THR A C 1
ATOM 864 O O . THR A 1 103 ? 13.059 -5.517 -3.492 1.00 96.12 103 THR A O 1
ATOM 867 N N . TRP A 1 104 ? 11.029 -5.917 -4.351 1.00 96.62 104 TRP A N 1
ATOM 868 C CA . TRP A 1 104 ? 10.665 -4.523 -4.580 1.00 96.62 104 TRP A CA 1
ATOM 869 C C . TRP A 1 104 ? 10.696 -3.707 -3.289 1.00 96.62 104 TRP A C 1
ATOM 871 O O . TRP A 1 104 ? 11.323 -2.650 -3.237 1.00 96.62 104 TRP A O 1
ATOM 881 N N . SER A 1 105 ? 10.136 -4.251 -2.203 1.00 96.94 105 SER A N 1
ATOM 882 C CA . SER A 1 105 ? 10.138 -3.584 -0.903 1.00 96.94 105 SER A CA 1
ATOM 883 C C . SER A 1 105 ? 11.539 -3.342 -0.339 1.00 96.94 105 SER A C 1
ATOM 885 O O . SER A 1 105 ? 11.691 -2.438 0.481 1.00 96.94 105 SER A O 1
ATOM 887 N N . LYS A 1 106 ? 12.538 -4.156 -0.703 1.00 95.06 106 LYS A N 1
ATOM 888 C CA . LYS A 1 106 ? 13.924 -4.007 -0.230 1.00 95.06 106 LYS A CA 1
ATOM 889 C C . LYS A 1 106 ? 14.703 -2.949 -1.003 1.00 95.06 106 LYS A C 1
ATOM 891 O O . LYS A 1 106 ? 15.588 -2.322 -0.429 1.00 95.06 106 LYS A O 1
ATOM 896 N N . HIS A 1 107 ? 14.424 -2.809 -2.296 1.00 96.25 107 HIS A N 1
ATOM 897 C CA . HIS A 1 107 ? 15.318 -2.105 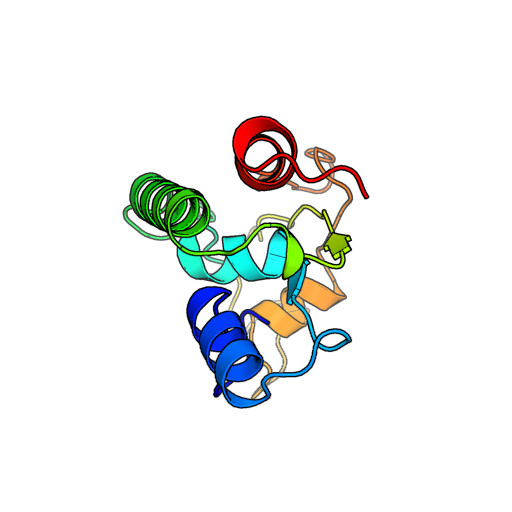-3.215 1.00 96.25 107 HIS A CA 1
ATOM 898 C C . HIS A 1 107 ? 14.736 -0.816 -3.792 1.00 96.25 107 HIS A C 1
ATOM 900 O O . HIS A 1 107 ? 15.504 0.063 -4.159 1.00 96.25 107 HIS A O 1
ATOM 906 N N . ALA A 1 108 ? 13.410 -0.690 -3.848 1.00 96.69 108 ALA A N 1
ATOM 907 C CA . ALA A 1 108 ? 12.745 0.292 -4.700 1.00 96.69 108 ALA A CA 1
ATOM 908 C C . ALA A 1 108 ? 11.524 0.925 -4.002 1.00 96.69 108 ALA A C 1
ATOM 910 O O . ALA A 1 108 ? 10.424 0.984 -4.550 1.00 96.69 108 ALA A O 1
ATOM 911 N N . ARG A 1 109 ? 11.724 1.382 -2.755 1.00 97.62 109 ARG A N 1
ATOM 912 C CA . ARG A 1 109 ? 10.746 2.151 -1.960 1.00 97.62 109 ARG A CA 1
ATOM 913 C C . ARG A 1 109 ? 11.257 3.569 -1.690 1.00 97.62 109 ARG A C 1
ATOM 915 O O . ARG A 1 109 ? 11.768 3.813 -0.594 1.00 97.62 109 ARG A O 1
ATOM 922 N N . PRO A 1 110 ? 11.159 4.489 -2.662 1.00 97.81 110 PRO A N 1
ATOM 923 C CA . PRO A 1 110 ? 11.485 5.883 -2.413 1.00 97.81 110 PRO A CA 1
ATOM 924 C C . PRO A 1 110 ? 10.432 6.540 -1.503 1.00 97.81 110 PRO A C 1
ATOM 926 O O . PRO A 1 110 ? 9.393 5.947 -1.165 1.00 97.81 110 PRO A O 1
ATOM 929 N N . PHE A 1 111 ? 10.705 7.764 -1.060 1.00 98.25 111 PHE A N 1
ATOM 930 C CA . PHE A 1 111 ? 9.718 8.549 -0.332 1.00 98.25 111 PHE A CA 1
ATOM 931 C C . PHE A 1 111 ? 8.548 8.931 -1.251 1.00 98.25 111 PHE A C 1
ATOM 933 O O . PHE A 1 111 ? 8.712 9.006 -2.471 1.00 98.25 111 PHE A O 1
ATOM 940 N N . PRO A 1 112 ? 7.348 9.174 -0.685 1.00 98.25 112 PRO A N 1
ATOM 941 C CA . PRO A 1 112 ? 6.207 9.635 -1.467 1.00 98.25 112 PRO A CA 1
ATOM 942 C C . PRO A 1 112 ? 6.563 10.817 -2.373 1.00 98.25 112 PRO A C 1
ATOM 944 O O . PRO A 1 112 ? 7.117 11.806 -1.892 1.00 98.25 112 PRO A O 1
ATOM 947 N N . PHE A 1 113 ? 6.167 10.729 -3.646 1.00 97.12 113 PHE A N 1
ATOM 948 C CA . PHE A 1 113 ? 6.342 11.774 -4.664 1.00 97.12 113 PHE A CA 1
ATOM 949 C C . PHE A 1 113 ? 7.771 11.991 -5.193 1.00 97.12 113 PHE A C 1
ATOM 951 O O . PHE A 1 113 ? 7.962 12.906 -5.996 1.00 97.12 113 PHE A O 1
ATOM 958 N N . GLU A 1 114 ? 8.749 11.151 -4.844 1.00 98.12 114 GLU A N 1
ATOM 959 C CA . GLU A 1 114 ? 10.081 11.141 -5.482 1.00 98.12 114 GLU A CA 1
ATOM 960 C C . GLU A 1 114 ? 10.009 10.502 -6.886 1.00 98.12 114 GLU A C 1
ATOM 962 O O . GLU A 1 114 ? 10.539 9.423 -7.166 1.00 98.12 114 GLU A O 1
ATOM 967 N N . THR A 1 115 ? 9.283 11.160 -7.794 1.00 96.75 115 THR A N 1
ATOM 968 C CA . THR A 1 115 ? 9.042 10.691 -9.171 1.00 96.75 115 THR A CA 1
ATOM 969 C C . THR A 1 115 ? 10.324 10.587 -10.003 1.00 96.75 115 THR A C 1
ATOM 971 O O . THR A 1 115 ? 10.398 9.791 -10.938 1.00 96.75 115 THR A O 1
ATOM 974 N N . GLU A 1 116 ? 11.360 11.345 -9.646 1.00 96.94 116 GLU A N 1
ATOM 975 C CA . GLU A 1 116 ? 12.706 11.272 -10.215 1.00 96.94 116 GLU A CA 1
ATOM 976 C C . GLU A 1 116 ? 13.435 9.967 -9.872 1.00 96.94 116 GLU A C 1
ATOM 978 O O . GLU A 1 116 ? 14.309 9.546 -10.627 1.00 96.94 116 GLU A O 1
ATOM 983 N N . LEU A 1 1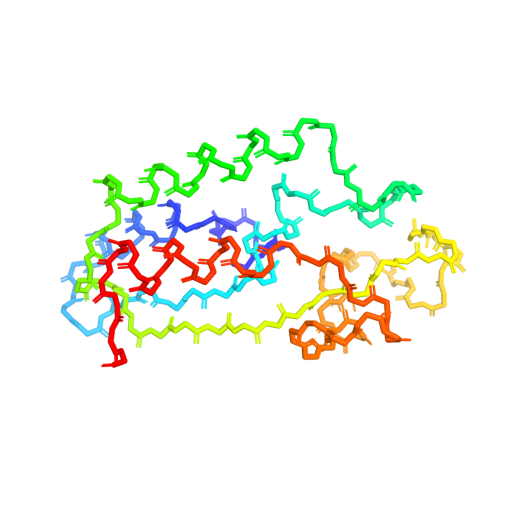17 ? 13.043 9.311 -8.774 1.00 96.62 117 LEU A N 1
ATOM 984 C CA . LEU A 1 117 ? 13.473 7.961 -8.401 1.00 96.62 117 LEU A CA 1
ATOM 985 C C . LEU A 1 117 ? 12.480 6.893 -8.889 1.00 96.62 117 LEU A C 1
ATOM 987 O O . LEU A 1 117 ? 12.510 5.755 -8.436 1.00 96.62 117 LEU A O 1
ATOM 991 N N . GLY A 1 118 ? 11.576 7.268 -9.798 1.00 96.94 118 GLY A N 1
ATOM 992 C CA . GLY A 1 118 ? 10.591 6.382 -10.411 1.00 96.94 118 GLY A CA 1
ATOM 993 C C . GLY A 1 118 ? 9.339 6.125 -9.574 1.00 96.94 118 GLY A C 1
ATOM 994 O O . GLY A 1 118 ? 8.552 5.263 -9.967 1.00 96.94 118 GLY A O 1
ATOM 995 N N . GLY A 1 119 ? 9.134 6.863 -8.473 1.00 97.69 119 GLY A N 1
ATOM 996 C CA . GLY A 1 119 ? 7.896 6.845 -7.686 1.00 97.69 119 GLY A CA 1
ATOM 997 C C . GLY A 1 119 ? 6.659 7.154 -8.538 1.00 97.69 119 GLY A C 1
ATOM 998 O O . GLY A 1 119 ? 6.679 8.068 -9.367 1.00 97.69 119 GLY A O 1
ATOM 999 N N . TYR A 1 120 ? 5.588 6.381 -8.368 1.00 97.56 120 TYR A N 1
ATOM 1000 C CA . TYR A 1 120 ? 4.360 6.506 -9.167 1.00 97.56 120 TYR A CA 1
ATOM 1001 C C . TYR A 1 120 ? 3.093 5.976 -8.474 1.00 97.56 120 TYR A C 1
ATOM 1003 O O . TYR A 1 120 ? 2.030 5.908 -9.105 1.00 97.56 120 TYR A O 1
ATOM 1011 N N . MET A 1 121 ? 3.175 5.623 -7.190 1.00 97.62 121 MET A N 1
ATOM 1012 C CA . MET A 1 121 ? 2.034 5.174 -6.404 1.00 97.62 121 MET A CA 1
ATOM 1013 C C . MET A 1 121 ? 0.984 6.292 -6.263 1.00 97.62 121 MET A C 1
ATOM 1015 O O . MET A 1 121 ? 1.332 7.461 -6.081 1.00 97.62 121 MET A O 1
ATOM 1019 N N . PRO A 1 122 ? -0.318 5.954 -6.202 1.00 97.88 122 PRO A N 1
ATOM 1020 C CA . PRO A 1 122 ? -1.382 6.881 -5.807 1.00 97.88 122 PRO A CA 1
ATOM 1021 C C . PRO A 1 122 ? -1.361 7.143 -4.284 1.00 97.88 122 PRO A C 1
ATOM 1023 O O . PRO A 1 122 ? -2.304 6.828 -3.550 1.00 97.88 122 PRO A O 1
ATOM 1026 N N . VAL A 1 123 ? -0.238 7.657 -3.762 1.00 98.06 123 VAL A N 1
ATOM 1027 C CA . VAL A 1 123 ? -0.028 7.855 -2.315 1.00 98.06 123 VAL A CA 1
ATOM 1028 C C . VAL A 1 123 ? -0.996 8.894 -1.758 1.00 98.06 123 VAL A C 1
ATOM 1030 O O . VAL A 1 123 ? -1.496 8.730 -0.645 1.00 98.06 123 VAL A O 1
ATOM 1033 N N . ALA A 1 124 ? -1.296 9.944 -2.526 1.00 98.25 124 ALA A N 1
ATOM 1034 C CA . ALA A 1 124 ? -2.204 11.008 -2.110 1.00 98.25 124 ALA A CA 1
ATOM 1035 C C . ALA A 1 124 ? -3.627 10.481 -1.867 1.00 98.25 124 ALA A C 1
ATOM 1037 O O . ALA A 1 124 ? -4.261 10.844 -0.877 1.00 98.25 124 ALA A O 1
ATOM 1038 N N . GLU A 1 125 ? -4.115 9.591 -2.728 1.00 98.50 125 GLU A N 1
ATOM 1039 C CA . GLU A 1 125 ? -5.423 8.952 -2.620 1.00 98.50 125 GLU A CA 1
ATOM 1040 C C . GLU A 1 125 ? -5.501 8.062 -1.377 1.00 98.50 125 GLU A C 1
ATOM 1042 O O . GLU A 1 125 ? -6.467 8.141 -0.613 1.00 98.50 125 GLU A O 1
ATOM 1047 N N . VAL A 1 126 ? -4.460 7.260 -1.131 1.00 98.50 126 VAL A N 1
ATOM 1048 C CA . VAL A 1 126 ? -4.370 6.405 0.062 1.00 98.50 126 VAL A CA 1
ATOM 1049 C C . VAL A 1 126 ? -4.288 7.254 1.334 1.00 98.50 126 VAL A C 1
ATOM 1051 O O . VAL A 1 126 ? -5.011 6.996 2.297 1.00 98.50 126 VAL A O 1
ATOM 1054 N N . ALA A 1 127 ? -3.463 8.303 1.338 1.00 98.38 127 ALA A N 1
ATOM 1055 C CA . ALA A 1 127 ? -3.324 9.215 2.468 1.00 98.38 127 ALA A CA 1
ATOM 1056 C C . ALA A 1 127 ? -4.629 9.963 2.763 1.00 98.38 127 ALA A C 1
ATOM 1058 O O . ALA A 1 127 ? -5.043 10.054 3.920 1.00 98.38 127 ALA A O 1
ATOM 1059 N N . LYS A 1 128 ? -5.323 10.447 1.726 1.00 98.56 128 LYS A N 1
ATOM 1060 C CA . LYS A 1 128 ? -6.637 11.080 1.861 1.00 98.56 128 LYS A CA 1
ATOM 1061 C C . LYS A 1 128 ? -7.632 10.127 2.518 1.00 98.56 128 LYS A C 1
ATOM 1063 O O . LYS A 1 128 ? -8.289 10.525 3.480 1.00 98.56 128 LYS A O 1
ATOM 1068 N N . ALA A 1 129 ? -7.701 8.882 2.053 1.00 98.56 129 ALA A N 1
ATOM 1069 C CA . ALA A 1 129 ? -8.588 7.882 2.628 1.00 98.56 129 ALA A CA 1
ATOM 1070 C C . ALA A 1 129 ? -8.246 7.607 4.103 1.00 98.56 129 ALA A C 1
ATOM 1072 O O . ALA A 1 129 ? -9.106 7.716 4.975 1.00 98.56 129 ALA A O 1
ATOM 1073 N N . TRP A 1 130 ? -6.991 7.288 4.415 1.00 98.25 130 TRP A N 1
ATOM 1074 C CA . TRP A 1 130 ? -6.604 6.867 5.764 1.00 98.25 130 TRP A CA 1
ATOM 1075 C C . TRP A 1 130 ? -6.568 7.997 6.794 1.00 98.25 130 TRP A C 1
ATOM 1077 O O . TRP A 1 130 ? -6.883 7.761 7.956 1.00 98.25 130 TRP A O 1
ATOM 1087 N N . ILE A 1 131 ? -6.201 9.217 6.404 1.00 98.06 131 ILE A N 1
ATOM 1088 C CA . ILE A 1 131 ? -6.010 10.331 7.346 1.00 98.06 131 ILE A CA 1
ATOM 1089 C C . ILE A 1 131 ? -7.226 11.253 7.356 1.00 98.06 131 ILE A C 1
ATOM 1091 O O . ILE A 1 131 ? -7.816 11.517 8.408 1.00 98.06 131 ILE A O 1
ATOM 1095 N N . LEU A 1 132 ? -7.594 11.776 6.186 1.00 98.00 132 LEU A N 1
ATOM 1096 C CA . LEU A 1 132 ? -8.596 12.834 6.091 1.00 98.00 132 LEU A CA 1
ATOM 1097 C C . LEU A 1 132 ? -10.006 12.268 6.220 1.00 98.00 132 LEU A C 1
ATOM 1099 O O . LEU A 1 132 ? -10.755 12.702 7.090 1.00 98.00 132 LEU A O 1
ATOM 1103 N N . GLU A 1 133 ? -10.344 11.288 5.384 1.00 98.25 133 GLU A N 1
ATOM 1104 C CA . GLU A 1 133 ? -11.687 10.706 5.324 1.00 98.25 133 GLU A CA 1
ATOM 1105 C C . GLU A 1 133 ? -11.951 9.797 6.522 1.00 98.25 133 GLU A C 1
ATOM 1107 O O . GLU A 1 133 ? -12.988 9.929 7.170 1.00 98.25 133 GLU A O 1
ATOM 1112 N N . LYS A 1 134 ? -10.990 8.931 6.872 1.00 98.06 134 LYS A N 1
ATOM 1113 C CA . LYS A 1 134 ? -11.158 8.036 8.019 1.00 98.06 134 LYS A CA 1
ATOM 1114 C C . LYS A 1 134 ? -11.037 8.750 9.363 1.00 98.06 134 LYS A C 1
ATOM 1116 O O . LYS A 1 134 ? -11.591 8.288 10.356 1.00 98.06 134 LYS A O 1
ATOM 1121 N N . GLY A 1 135 ? -10.318 9.872 9.396 1.00 97.69 135 GLY A N 1
ATOM 1122 C CA . GLY A 1 135 ? -10.140 10.670 10.603 1.00 97.69 135 GLY A CA 1
ATOM 1123 C C . GLY A 1 135 ? -8.957 10.256 11.481 1.00 97.69 135 GLY A C 1
ATOM 1124 O O . GLY A 1 135 ? -8.923 10.656 12.641 1.00 97.69 135 GLY A O 1
ATOM 1125 N N . PHE A 1 136 ? -7.979 9.502 10.967 1.00 97.81 136 PHE A N 1
ATOM 1126 C CA . PHE A 1 136 ? -6.767 9.168 11.724 1.00 97.81 136 PHE A CA 1
ATOM 1127 C C . PHE A 1 136 ? -5.950 10.428 12.064 1.00 97.81 136 PHE A C 1
ATOM 1129 O O . PHE A 1 136 ? -5.840 11.350 11.248 1.00 97.81 136 PHE A O 1
ATOM 1136 N N . ARG A 1 137 ? -5.417 10.505 13.291 1.00 96.12 137 ARG A N 1
ATOM 1137 C CA . ARG A 1 137 ? -4.700 11.687 13.817 1.00 96.12 137 ARG A CA 1
ATOM 1138 C C . ARG A 1 137 ? -3.303 11.397 14.373 1.00 96.12 137 ARG A C 1
ATOM 1140 O O . ARG A 1 137 ? -2.610 12.357 14.698 1.00 96.12 137 ARG A O 1
ATOM 1147 N N . GLY A 1 138 ? -2.878 10.132 14.385 1.00 87.94 138 GLY A N 1
ATOM 1148 C CA . GLY A 1 138 ? -1.648 9.702 15.056 1.00 87.94 138 GLY A CA 1
ATOM 1149 C C . GLY A 1 138 ? -1.894 9.283 16.493 1.00 87.94 138 GLY A C 1
ATOM 1150 O O . GLY A 1 138 ? -2.698 9.956 17.174 1.00 87.94 138 GLY A O 1
#

Radius of gyration: 15.35 Å; chains: 1; bounding box: 36×31×42 Å

Foldseek 3Di:
DLPDPQQQAPVSVQVVQVVVPDLPAADEAELLSLLCNQFADLQDPVRGDVVSVVRSVVSLVVCLVPPQLSRYDYYHDWFFARDVVGDDCPPPQDDPPDDPSVSRVVPTTHHPPPCVSRGDGPRVVVCCSNPVSSPHDD

InterPro domains:
  IPR036237 Xylose isomerase-like superfamily [SSF51658] (1-138)
  IPR050312 IolE/XylA/MocC-like [PTHR12110] (1-138)

Organism: Aspergillus clavatus (strain ATCC 1007 / CBS 513.65 / DSM 816 / NCTC 3887 / NRRL 1 / QM 1276 / 107) (NCBI:txid344612)

Secondary structure (DSSP, 8-state):
-TT-SS--SHHHHHHHHHHH--TT--EEEEHHHHHHHHTB-TTSTTSB-TTHHHHHHHHHHHHHHHS-GGGEEEEE----B--SSPP-TTSTT--TTS-HHHHHHHH--PPTT-GGGTB---HHHHHIIIIIIT----

Sequence (138 aa):
MSWSVHFSTWENALQLIEAVDRPNFGLRLDSFHLVTKLWEDPFARSGKYPHADQQLAASLHRFQQHCPLEMIFYVQFSDSERFDPPFSRTHPWYVEGEAPEFTWSKHARPFPFETELGGYMPVAEVAKAWILEKGFRG